Protein AF-A0AAX1LKL1-F1 (afdb_monomer_lite)

Sequence (157 aa):
MRKGYDYSINAKARETITMRYKRITEAVNRRFWNYVNDAAHSLYVGSYGRGAAINTSDIDILMLLPDAARKRFDAYAQNGQSAILQVVKDSIRETYATSNIRADGQVVKIIFTDGTKFEVVPSFKNRWPARDFTYPDANMGGRWLSTNLKAERCNGF

Foldseek 3Di:
DDPPDQLADDPVRVVVVLVLQLLLLQLVCCQAVVDGGSPPQKAFADCVLASNDSDQPEGEMEGEGDVVLVVVLVPDPWQSQVVVQVSSQVSSCVVVVPWDWDRDFQWIWTADPVRHIYTYGYWYDDDPPWQKIWTWGSPPGIDIDIDGCVVRPGDDD

pLDDT: mean 86.92, std 15.33, range [36.56, 98.56]

Radius of gyration: 16.11 Å; chains: 1; bounding box: 38×34×59 Å

InterPro domains:
  IPR006116 2-5OAS/ClassI-CCAase, nucleotidyltransferase domain [cd05400] (20-148)
  IPR043519 Nucleotidyltransferase superfamily [G3DSA:3.30.460.10] (11-149)
  IPR043519 Nucleotidyltransferase superfamily [SSF81301] (12-132)

Secondary structure (DSSP, 8-state):
-------SPPHHHHHHHHHHHHHHHHHHHHHHHS---SSTTEEE-HHHHTT---SSS-EEEEEEPPHHHHHHHHT-SS-HHHHHHHHHHHHHHHH-TTSEEEEETTEEEEE-TTS-EEEEEEEEEEETTTTEEEEEE-GGG-EEEEEETTTTT----

Structure (mmCIF, N/CA/C/O backbone):
data_AF-A0AAX1LKL1-F1
#
_entry.id   AF-A0AAX1LKL1-F1
#
loop_
_atom_site.group_PDB
_atom_site.id
_atom_site.type_symbol
_atom_site.label_atom_id
_atom_site.label_alt_id
_atom_site.label_comp_id
_atom_site.label_asym_id
_atom_site.label_entity_id
_atom_site.label_seq_id
_atom_site.pdbx_PDB_ins_code
_atom_site.Cartn_x
_atom_site.Cartn_y
_atom_site.Cartn_z
_atom_site.occupancy
_atom_site.B_iso_or_equiv
_atom_site.auth_seq_id
_atom_site.auth_comp_id
_atom_site.auth_asym_id
_atom_site.auth_atom_id
_atom_site.pdbx_PDB_model_num
ATOM 1 N N . MET A 1 1 ? -11.028 19.442 38.575 1.00 36.56 1 MET A N 1
ATOM 2 C CA . MET A 1 1 ? -10.663 18.163 37.922 1.00 36.56 1 MET A CA 1
ATOM 3 C C . MET A 1 1 ? -11.154 18.191 36.480 1.00 36.56 1 MET A C 1
ATOM 5 O O . MET A 1 1 ? -12.356 18.275 36.270 1.00 36.56 1 MET A O 1
ATOM 9 N N . ARG A 1 2 ? -10.257 18.205 35.483 1.00 38.62 2 ARG A N 1
ATOM 10 C CA . ARG A 1 2 ? -10.653 18.060 34.071 1.00 38.62 2 ARG A CA 1
ATOM 11 C C . ARG A 1 2 ? -10.961 16.582 33.821 1.00 38.62 2 ARG A C 1
ATOM 13 O O . ARG A 1 2 ? -10.098 15.748 34.072 1.00 38.62 2 ARG A O 1
ATOM 20 N N . LYS A 1 3 ? -12.171 16.260 33.349 1.00 40.09 3 LYS A N 1
ATOM 21 C CA . LYS A 1 3 ? -12.476 14.935 32.790 1.00 40.09 3 LYS A CA 1
ATOM 22 C C . LYS A 1 3 ? -11.576 14.744 31.567 1.00 40.09 3 LYS A C 1
ATOM 24 O O . LYS A 1 3 ? -11.794 15.391 30.546 1.00 40.09 3 LYS A O 1
ATOM 29 N N . GLY A 1 4 ? -10.531 13.931 31.692 1.00 40.19 4 GLY A N 1
ATOM 30 C CA . GLY A 1 4 ? -9.763 13.478 30.541 1.00 40.19 4 GLY A CA 1
ATOM 31 C C . GLY A 1 4 ? -10.646 12.529 29.746 1.00 40.19 4 GLY A C 1
ATOM 32 O O . GLY A 1 4 ? -10.893 11.416 30.194 1.00 40.19 4 GLY A O 1
ATOM 33 N N . TYR A 1 5 ? -11.187 12.989 28.620 1.00 48.34 5 TYR A N 1
ATOM 34 C CA . TYR A 1 5 ? -11.749 12.076 27.634 1.00 48.34 5 TYR A CA 1
ATOM 35 C C . TYR A 1 5 ? -10.605 11.190 27.133 1.00 48.34 5 TYR A C 1
ATOM 37 O O . TYR A 1 5 ? -9.562 11.701 26.725 1.00 48.34 5 TYR A O 1
ATOM 45 N N . ASP A 1 6 ? -10.779 9.873 27.210 1.00 55.31 6 ASP A N 1
ATOM 46 C CA . ASP A 1 6 ? -9.911 8.929 26.516 1.00 55.31 6 ASP A CA 1
ATOM 47 C C . ASP A 1 6 ? -10.183 9.086 25.015 1.00 55.31 6 ASP A C 1
ATOM 49 O O . ASP A 1 6 ? -11.147 8.548 24.478 1.00 55.31 6 ASP A O 1
ATOM 53 N N . TYR A 1 7 ? -9.368 9.910 24.354 1.00 59.34 7 TYR A N 1
ATOM 54 C CA . TYR A 1 7 ? -9.411 10.133 22.907 1.00 59.34 7 TYR A CA 1
ATOM 55 C C . TYR A 1 7 ? -8.819 8.951 22.121 1.00 59.34 7 TYR A C 1
ATOM 57 O O . TYR A 1 7 ? -8.521 9.088 20.938 1.00 59.34 7 TYR A O 1
ATOM 65 N N . SER A 1 8 ? -8.581 7.800 22.755 1.00 68.94 8 SER A N 1
ATOM 66 C CA . SER A 1 8 ? -8.032 6.640 22.072 1.00 68.94 8 SER A CA 1
ATOM 67 C C . SER A 1 8 ? -9.109 5.889 21.280 1.00 68.94 8 SER A C 1
ATOM 69 O O . SER A 1 8 ? -10.278 5.804 21.658 1.00 68.94 8 SER A O 1
ATOM 71 N N . ILE A 1 9 ? -8.711 5.342 20.131 1.00 77.12 9 ILE A N 1
ATOM 72 C CA . ILE A 1 9 ? -9.584 4.541 19.264 1.00 77.12 9 ILE A CA 1
ATOM 73 C C . ILE A 1 9 ? -10.157 3.375 20.081 1.00 77.12 9 ILE A C 1
ATOM 75 O O . ILE A 1 9 ? -9.398 2.583 20.625 1.00 77.12 9 ILE A O 1
ATOM 79 N N . ASN A 1 10 ? -11.480 3.228 20.168 1.00 84.94 10 ASN A N 1
ATOM 80 C CA . ASN A 1 10 ? -12.067 2.164 20.990 1.00 84.94 10 ASN A CA 1
ATOM 81 C C . ASN A 1 10 ? -11.683 0.747 20.494 1.00 84.94 10 ASN A C 1
ATOM 83 O O . ASN A 1 10 ? -11.309 0.548 19.336 1.00 84.94 10 ASN A O 1
ATOM 87 N N . ALA A 1 11 ? -11.794 -0.258 21.371 1.00 85.12 11 ALA A N 1
ATOM 88 C CA . ALA A 1 11 ? -11.348 -1.629 21.092 1.00 85.12 11 ALA A CA 1
ATOM 89 C C . ALA A 1 11 ? -11.986 -2.242 19.831 1.00 85.12 11 ALA A C 1
ATOM 91 O O . ALA A 1 11 ? -11.283 -2.788 18.985 1.00 85.12 11 ALA A O 1
ATOM 92 N N . LYS A 1 12 ? -13.299 -2.065 19.647 1.00 87.62 12 LYS A N 1
ATOM 93 C CA . LYS A 1 12 ? -14.032 -2.595 18.487 1.00 87.62 12 LYS A CA 1
ATOM 94 C C . LYS A 1 12 ? -13.570 -1.970 17.166 1.00 87.62 12 LYS A C 1
ATOM 96 O O . LYS A 1 12 ? -13.464 -2.652 16.143 1.00 87.62 12 LYS A O 1
ATOM 101 N N . ALA A 1 13 ? -13.267 -0.673 17.179 1.00 88.44 13 ALA A N 1
ATOM 102 C CA . ALA A 1 13 ? -12.681 0.009 16.033 1.00 88.44 13 ALA A CA 1
ATOM 103 C C . ALA A 1 13 ? -11.268 -0.522 15.738 1.00 88.44 13 ALA A C 1
ATOM 105 O O . ALA A 1 13 ? -10.968 -0.806 14.581 1.00 88.44 13 ALA A O 1
ATOM 106 N N . ARG A 1 14 ? -10.431 -0.757 16.761 1.00 89.25 14 ARG A N 1
ATOM 107 C CA . ARG A 1 14 ? -9.098 -1.372 16.588 1.00 89.25 14 ARG A CA 1
ATOM 108 C C . ARG A 1 14 ? -9.168 -2.782 15.996 1.00 89.25 14 ARG A C 1
ATOM 110 O O . ARG A 1 14 ? -8.378 -3.103 15.108 1.00 89.25 14 ARG A O 1
ATOM 117 N N . GLU A 1 15 ? -10.113 -3.610 16.436 1.00 92.56 15 GLU A N 1
ATOM 118 C CA . GLU A 1 15 ? -10.350 -4.946 15.866 1.00 92.56 15 GLU A CA 1
ATOM 119 C C . GLU A 1 15 ? -10.740 -4.861 14.387 1.00 92.56 15 GLU A C 1
ATOM 121 O O . GLU A 1 15 ? -10.172 -5.556 13.543 1.00 92.56 15 GLU A O 1
ATOM 126 N N . THR A 1 16 ? -11.657 -3.948 14.055 1.00 94.25 16 THR A N 1
ATOM 127 C CA . THR A 1 16 ? -12.108 -3.721 12.674 1.00 94.25 16 THR A CA 1
ATOM 128 C C . THR A 1 16 ? -10.966 -3.227 11.784 1.00 94.25 16 THR A C 1
ATOM 130 O O . THR A 1 16 ? -10.797 -3.718 10.666 1.00 94.25 16 THR A O 1
ATOM 133 N N . ILE A 1 17 ? -10.152 -2.293 12.282 1.00 93.88 17 ILE A N 1
ATOM 134 C CA . ILE A 1 17 ? -8.955 -1.789 11.598 1.00 93.88 17 ILE A CA 1
ATOM 135 C C . ILE A 1 17 ? -7.962 -2.923 11.353 1.00 93.88 17 ILE A C 1
ATOM 137 O O . ILE A 1 17 ? -7.506 -3.099 10.228 1.00 93.88 17 ILE A O 1
ATOM 141 N N . THR A 1 18 ? -7.685 -3.732 12.375 1.00 94.50 18 THR A N 1
ATOM 142 C CA . THR A 1 18 ? -6.745 -4.856 12.286 1.00 94.50 18 THR A CA 1
ATOM 143 C C . THR A 1 18 ? -7.208 -5.898 11.273 1.00 94.50 18 THR A C 1
ATOM 145 O O . THR A 1 18 ? -6.415 -6.360 10.454 1.00 94.50 18 THR A O 1
ATOM 148 N N . MET A 1 19 ? -8.500 -6.234 11.273 1.00 96.38 19 MET A N 1
ATOM 149 C CA . MET A 1 19 ? -9.091 -7.127 10.276 1.00 96.38 19 MET A CA 1
ATOM 150 C C . MET A 1 19 ? -8.958 -6.557 8.856 1.00 96.38 19 MET A C 1
ATOM 152 O O . MET A 1 19 ? -8.595 -7.290 7.934 1.00 96.38 19 MET A O 1
ATOM 156 N N . ARG A 1 20 ? -9.206 -5.253 8.672 1.00 96.88 20 ARG A N 1
ATOM 157 C CA . ARG A 1 20 ? -9.086 -4.593 7.362 1.00 96.88 20 ARG A CA 1
ATOM 158 C C . ARG A 1 20 ? -7.656 -4.546 6.856 1.00 96.88 20 ARG A C 1
ATOM 160 O O . ARG A 1 20 ? -7.417 -4.900 5.708 1.00 96.88 20 ARG A O 1
ATOM 167 N N . TYR A 1 21 ? -6.722 -4.180 7.724 1.00 96.25 21 TYR A N 1
ATOM 168 C CA . TYR A 1 21 ? -5.293 -4.217 7.446 1.00 96.25 21 TYR A CA 1
ATOM 169 C C . TYR A 1 21 ? -4.860 -5.595 6.945 1.00 96.25 21 TYR A C 1
ATOM 171 O O . TYR A 1 21 ? -4.326 -5.702 5.848 1.00 96.25 21 TYR A O 1
ATOM 179 N N . LYS A 1 22 ? -5.187 -6.656 7.692 1.00 96.81 22 LYS A N 1
ATOM 180 C CA . LYS A 1 22 ? -4.844 -8.043 7.340 1.00 96.81 22 LYS A CA 1
ATOM 181 C C . LYS A 1 22 ? -5.353 -8.431 5.952 1.00 96.81 22 LYS A C 1
ATOM 183 O O . LYS A 1 22 ? -4.613 -8.975 5.137 1.00 96.81 22 LYS A O 1
ATOM 188 N N . ARG A 1 23 ? -6.604 -8.086 5.646 1.00 97.44 23 ARG A N 1
ATOM 189 C CA . ARG A 1 23 ? -7.212 -8.345 4.333 1.00 97.44 23 ARG A CA 1
ATOM 190 C C . ARG A 1 23 ? -6.583 -7.538 3.198 1.00 97.44 23 ARG A C 1
ATOM 192 O O . ARG A 1 23 ? -6.396 -8.087 2.116 1.00 97.44 23 ARG A O 1
ATOM 199 N N . ILE A 1 24 ? -6.244 -6.268 3.428 1.00 97.50 24 ILE A N 1
ATOM 200 C CA . ILE A 1 24 ? -5.498 -5.445 2.460 1.00 97.50 24 ILE A CA 1
ATOM 201 C C . ILE A 1 24 ? -4.135 -6.090 2.182 1.00 97.50 24 ILE A C 1
ATOM 203 O O . ILE A 1 24 ? -3.777 -6.294 1.020 1.00 97.50 24 ILE A O 1
ATOM 207 N N . THR A 1 25 ? -3.410 -6.459 3.239 1.00 97.06 25 THR A N 1
ATOM 208 C CA . THR A 1 25 ? -2.105 -7.120 3.155 1.00 97.06 25 THR A CA 1
ATOM 209 C C . THR A 1 25 ? -2.182 -8.411 2.354 1.00 97.06 25 THR A C 1
ATOM 211 O O . THR A 1 25 ? -1.409 -8.594 1.413 1.00 97.06 25 THR A O 1
ATOM 214 N N . GLU A 1 26 ? -3.137 -9.286 2.669 1.00 97.06 26 GLU A N 1
ATOM 215 C CA . GLU A 1 26 ? -3.303 -10.558 1.967 1.00 97.06 26 GLU A CA 1
ATOM 216 C C . GLU A 1 26 ? -3.621 -10.362 0.479 1.00 97.06 26 GLU A C 1
ATOM 218 O O . GLU A 1 26 ? -3.024 -11.032 -0.366 1.00 97.06 26 GLU A O 1
ATOM 223 N N . ALA A 1 27 ? -4.514 -9.426 0.142 1.00 97.19 27 ALA A N 1
ATOM 224 C CA . ALA A 1 27 ? -4.904 -9.151 -1.240 1.00 97.19 27 ALA A CA 1
ATOM 225 C C . ALA A 1 27 ? -3.702 -8.729 -2.100 1.00 97.19 27 ALA A C 1
ATOM 227 O O . ALA A 1 27 ? -3.479 -9.252 -3.196 1.00 97.19 27 ALA A O 1
ATOM 228 N N . VAL A 1 28 ? -2.880 -7.816 -1.581 1.00 97.62 28 VAL A N 1
ATOM 229 C CA . VAL A 1 28 ? -1.674 -7.354 -2.277 1.00 97.62 28 VAL A CA 1
ATOM 230 C C . VAL A 1 28 ? -0.605 -8.453 -2.310 1.00 97.62 28 VAL A C 1
ATOM 232 O O . VAL A 1 28 ? 0.029 -8.655 -3.349 1.00 97.62 28 VAL A O 1
ATOM 235 N N . ASN A 1 29 ? -0.435 -9.219 -1.227 1.00 96.50 29 ASN A N 1
ATOM 236 C CA . ASN A 1 29 ? 0.507 -10.340 -1.190 1.00 96.50 29 ASN A CA 1
ATOM 237 C C . ASN A 1 29 ? 0.173 -11.412 -2.229 1.00 96.50 29 ASN A C 1
ATOM 239 O O . ASN A 1 29 ? 1.055 -11.852 -2.971 1.00 96.50 29 ASN A O 1
ATOM 243 N N . ARG A 1 30 ? -1.106 -11.759 -2.365 1.00 95.94 30 ARG A N 1
ATOM 244 C CA . ARG A 1 30 ? -1.575 -12.703 -3.381 1.00 95.94 30 ARG A CA 1
ATOM 245 C C . ARG A 1 30 ? -1.204 -12.239 -4.785 1.00 95.94 30 ARG A C 1
ATOM 247 O O . ARG A 1 30 ? -0.733 -13.041 -5.586 1.00 95.94 30 ARG A O 1
ATOM 254 N N . ARG A 1 31 ? -1.353 -10.942 -5.074 1.00 96.56 31 ARG A N 1
ATOM 255 C CA . ARG A 1 31 ? -1.053 -10.387 -6.398 1.00 96.56 31 ARG A CA 1
ATOM 256 C C . ARG A 1 31 ? 0.436 -10.372 -6.729 1.00 96.56 31 ARG A C 1
ATOM 258 O O . ARG A 1 31 ? 0.805 -10.694 -7.856 1.00 96.56 31 ARG A O 1
ATOM 265 N N . PHE A 1 32 ? 1.271 -9.920 -5.799 1.00 96.25 32 PHE A N 1
ATOM 266 C CA . PHE A 1 32 ? 2.672 -9.603 -6.095 1.00 96.25 32 PHE A CA 1
ATOM 267 C C . PHE A 1 32 ? 3.649 -10.703 -5.689 1.00 96.25 32 PHE A C 1
ATOM 269 O O . PHE A 1 32 ? 4.662 -10.884 -6.358 1.00 96.25 32 PHE A O 1
ATOM 276 N N . TRP A 1 33 ? 3.341 -11.443 -4.627 1.00 94.31 33 TRP A N 1
ATOM 277 C CA . TRP A 1 33 ? 4.188 -12.510 -4.098 1.00 94.31 33 TRP A CA 1
ATOM 278 C C . TRP A 1 33 ? 3.674 -13.912 -4.453 1.00 94.31 33 TRP A C 1
ATOM 280 O O . TRP A 1 33 ? 4.363 -14.886 -4.168 1.00 94.31 33 TRP A O 1
ATOM 290 N N . ASN A 1 34 ? 2.486 -14.023 -5.069 1.00 91.38 34 ASN A N 1
ATOM 291 C CA . ASN A 1 34 ? 1.790 -15.295 -5.312 1.00 91.38 34 ASN A CA 1
ATOM 292 C C . ASN A 1 34 ? 1.686 -16.151 -4.034 1.00 91.38 34 ASN A C 1
ATOM 294 O O . ASN A 1 34 ? 1.862 -17.368 -4.046 1.00 91.38 34 ASN A O 1
ATOM 298 N N . TYR A 1 35 ? 1.460 -15.476 -2.907 1.00 81.38 35 TYR A N 1
ATOM 299 C CA . TYR A 1 35 ? 1.504 -16.047 -1.568 1.00 81.38 35 TYR A CA 1
ATOM 300 C C . TYR A 1 35 ? 0.350 -15.481 -0.738 1.00 81.38 35 TYR A C 1
ATOM 302 O O . TYR A 1 35 ? 0.095 -14.277 -0.766 1.00 81.38 35 TYR A O 1
ATOM 310 N N . VAL A 1 36 ? -0.364 -16.344 -0.014 1.00 84.94 36 VAL A N 1
ATOM 311 C CA . VAL A 1 36 ? -1.503 -15.955 0.831 1.00 84.94 36 VAL A CA 1
ATOM 312 C C . VAL A 1 36 ? -1.012 -15.815 2.268 1.00 84.94 36 VAL A C 1
ATOM 314 O O . VAL A 1 36 ? -0.789 -16.808 2.956 1.00 84.94 36 VAL A O 1
ATOM 317 N N . ASN A 1 37 ? -0.790 -14.576 2.700 1.00 86.75 37 ASN A N 1
ATOM 318 C CA . ASN A 1 37 ? -0.376 -14.246 4.060 1.00 86.75 37 ASN A CA 1
ATOM 319 C C . ASN A 1 37 ? -0.817 -12.822 4.404 1.00 86.75 37 ASN A C 1
ATOM 321 O O . ASN A 1 37 ? -0.630 -11.906 3.602 1.00 86.75 37 ASN A O 1
ATOM 325 N N . ASP A 1 38 ? -1.388 -12.644 5.590 1.00 89.44 38 ASP A N 1
ATOM 326 C CA . ASP A 1 38 ? -2.023 -11.406 6.045 1.00 89.44 38 ASP A CA 1
ATOM 327 C C . ASP A 1 38 ? -1.142 -10.561 6.987 1.00 89.44 38 ASP A C 1
ATOM 329 O O . ASP A 1 38 ? -1.549 -9.483 7.420 1.00 89.44 38 ASP A O 1
ATOM 333 N N . ALA A 1 39 ? 0.066 -11.037 7.304 1.00 86.94 39 ALA A N 1
ATOM 334 C CA . ALA A 1 39 ? 0.984 -10.425 8.264 1.00 86.94 39 ALA A CA 1
ATOM 335 C C . ALA A 1 39 ? 2.312 -9.973 7.634 1.00 86.94 39 ALA A C 1
ATOM 337 O O . ALA A 1 39 ? 2.929 -9.016 8.098 1.00 86.94 39 ALA A O 1
ATOM 338 N N . ALA A 1 40 ? 2.767 -10.644 6.576 1.00 87.69 40 ALA A N 1
ATOM 339 C CA . ALA A 1 40 ? 4.024 -10.333 5.909 1.00 87.69 40 ALA A CA 1
ATOM 340 C C . ALA A 1 40 ? 3.915 -9.096 5.000 1.00 87.69 40 ALA A C 1
ATOM 342 O O . ALA A 1 40 ? 2.847 -8.759 4.492 1.00 87.69 40 ALA A O 1
ATOM 343 N N . HIS A 1 41 ? 5.06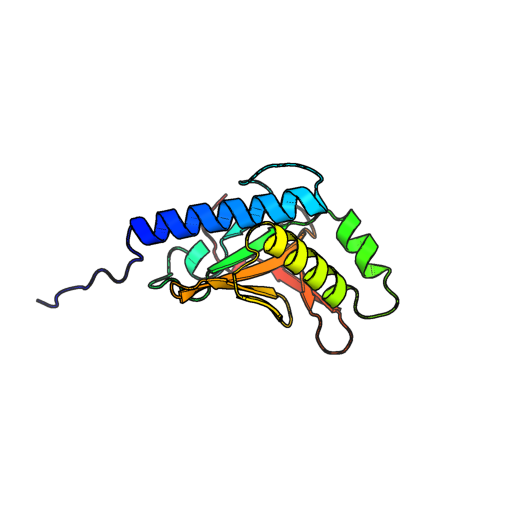1 -8.455 4.751 1.00 92.00 41 HIS A N 1
ATOM 344 C CA . HIS A 1 41 ? 5.243 -7.406 3.737 1.00 92.00 41 HIS A CA 1
ATOM 345 C C . HIS A 1 41 ? 4.358 -6.159 3.887 1.00 92.00 41 HIS A C 1
ATOM 347 O O . HIS A 1 41 ? 4.099 -5.455 2.915 1.00 92.00 41 HIS A O 1
ATOM 353 N N . SER A 1 42 ? 3.918 -5.851 5.101 1.00 92.19 42 SER A N 1
ATOM 354 C CA . SER A 1 42 ? 3.121 -4.664 5.398 1.00 92.19 42 SER A CA 1
ATOM 355 C C . SER A 1 42 ? 3.537 -4.086 6.743 1.00 92.19 42 SER A C 1
ATOM 357 O O . SER A 1 42 ? 3.958 -4.830 7.631 1.00 92.19 42 SER A O 1
ATOM 359 N N . LEU A 1 43 ? 3.456 -2.766 6.890 1.00 90.44 43 LEU A N 1
ATOM 360 C CA . LEU A 1 43 ? 3.724 -2.069 8.144 1.00 90.44 43 LEU A CA 1
ATOM 361 C C . LEU A 1 43 ? 2.713 -0.942 8.329 1.00 90.44 43 LEU A C 1
ATOM 363 O O . LEU A 1 43 ? 2.520 -0.139 7.416 1.00 90.44 43 LEU A O 1
ATOM 367 N N . TYR A 1 44 ? 2.142 -0.822 9.528 1.00 90.69 44 TYR A N 1
ATOM 368 C CA . TYR A 1 44 ? 1.546 0.446 9.939 1.00 90.69 44 TYR A CA 1
ATOM 369 C C . TYR A 1 44 ? 2.639 1.508 10.039 1.00 90.69 44 TYR A C 1
ATOM 371 O O . TYR A 1 44 ? 3.670 1.295 10.684 1.00 90.69 44 TYR A O 1
ATOM 379 N N . VAL A 1 45 ? 2.397 2.660 9.428 1.00 87.69 45 VAL A N 1
ATOM 380 C CA . VAL A 1 45 ? 3.265 3.837 9.525 1.00 87.69 45 VAL A CA 1
ATOM 381 C C . VAL A 1 45 ? 2.435 5.041 9.977 1.00 87.69 45 VAL A C 1
ATOM 383 O O . VAL A 1 45 ? 1.318 4.875 10.482 1.00 87.69 45 VAL A O 1
ATOM 386 N N . GLY A 1 46 ? 3.001 6.245 9.909 1.00 84.44 46 GLY A N 1
ATOM 387 C CA . GLY A 1 46 ? 2.270 7.452 10.277 1.00 84.44 46 GLY A CA 1
ATOM 388 C C . GLY A 1 46 ? 1.841 7.486 11.747 1.00 84.44 46 GLY A C 1
ATOM 389 O O . GLY A 1 46 ? 2.471 6.900 12.633 1.00 84.44 46 GLY A O 1
ATOM 390 N N . SER A 1 47 ? 0.770 8.225 12.033 1.00 82.75 47 SER A N 1
ATOM 391 C CA . SER A 1 47 ? 0.285 8.431 13.406 1.00 82.75 47 SER A CA 1
ATOM 392 C C . SER A 1 47 ? -0.162 7.122 14.071 1.00 82.75 47 SER A C 1
ATOM 394 O O . SER A 1 47 ? 0.115 6.909 15.257 1.00 82.75 47 SER A O 1
ATOM 396 N N . TYR A 1 48 ? -0.782 6.223 13.299 1.00 84.69 48 TYR A N 1
ATOM 397 C CA . TYR A 1 48 ? -1.263 4.929 13.776 1.00 84.69 48 TYR A CA 1
ATOM 398 C C . TYR A 1 48 ? -0.098 3.999 14.132 1.00 84.69 48 TYR A C 1
ATOM 400 O O . TYR A 1 48 ? -0.056 3.476 15.245 1.00 84.69 48 TYR A O 1
ATOM 408 N N . GLY A 1 49 ? 0.910 3.875 13.258 1.00 80.44 49 GLY A N 1
ATOM 409 C CA . GLY A 1 49 ? 2.122 3.085 13.525 1.00 80.44 49 GLY A CA 1
ATOM 410 C C . GLY A 1 49 ? 2.980 3.617 14.683 1.00 80.44 49 GLY A C 1
ATOM 411 O O . GLY A 1 49 ? 3.752 2.875 15.289 1.00 80.44 49 GLY A O 1
ATOM 412 N N . ARG A 1 50 ? 2.831 4.898 15.040 1.00 80.94 50 ARG A N 1
ATOM 413 C CA . ARG A 1 50 ? 3.469 5.505 16.222 1.00 80.94 50 ARG A CA 1
ATOM 414 C C . ARG A 1 50 ? 2.667 5.364 17.518 1.00 80.94 50 ARG A C 1
ATOM 416 O O . ARG A 1 50 ? 3.164 5.761 18.568 1.00 80.94 50 ARG A O 1
ATOM 423 N N . GLY A 1 51 ? 1.435 4.852 17.467 1.00 78.56 51 GLY A N 1
ATOM 424 C CA . GLY A 1 51 ? 0.535 4.818 18.625 1.00 78.56 51 GLY A CA 1
ATOM 425 C C . GLY A 1 51 ? 0.039 6.201 19.069 1.00 78.56 51 GLY A C 1
ATOM 426 O O . GLY A 1 51 ? -0.418 6.351 20.197 1.00 78.56 51 GLY A O 1
ATOM 427 N N . ALA A 1 52 ? 0.136 7.208 18.196 1.00 74.19 52 ALA A N 1
ATOM 428 C CA . ALA A 1 52 ? -0.290 8.585 18.459 1.00 74.19 52 ALA A CA 1
ATOM 429 C C . ALA A 1 52 ? -1.651 8.927 17.821 1.00 74.19 52 ALA A C 1
ATOM 4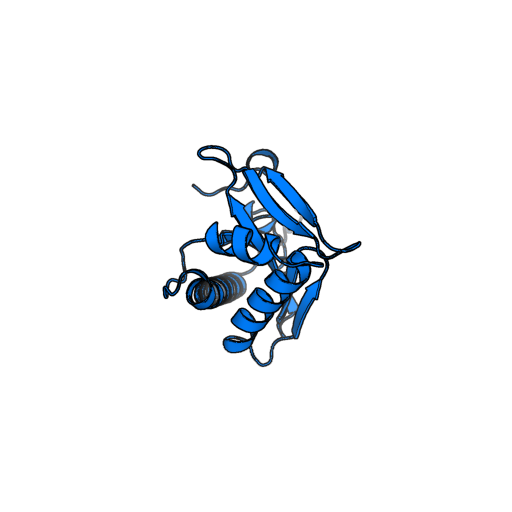31 O O . ALA A 1 52 ? -2.128 10.053 17.951 1.00 74.19 52 ALA A O 1
ATOM 432 N N . ALA A 1 53 ? -2.267 7.982 17.105 1.00 77.88 53 ALA A N 1
ATOM 433 C CA . ALA A 1 53 ? -3.566 8.180 16.474 1.00 77.88 53 ALA A CA 1
ATOM 434 C C . ALA A 1 53 ? -4.692 8.279 17.518 1.00 77.88 53 ALA A C 1
ATOM 436 O O . ALA A 1 53 ? -4.890 7.380 18.337 1.00 77.88 53 ALA A O 1
ATOM 437 N N . ILE A 1 54 ? -5.455 9.369 17.434 1.00 72.69 54 ILE A N 1
ATOM 438 C CA . ILE A 1 54 ? -6.627 9.650 18.281 1.00 72.69 54 ILE A CA 1
ATOM 439 C C . ILE A 1 54 ? -7.959 9.435 17.543 1.00 72.69 54 ILE A C 1
ATOM 441 O O . ILE A 1 54 ? -9.037 9.616 18.098 1.00 72.69 54 ILE A O 1
ATOM 445 N N . ASN A 1 55 ? -7.906 9.080 16.260 1.00 76.00 55 ASN A N 1
ATOM 446 C CA . ASN A 1 55 ? -9.071 8.789 15.435 1.00 76.00 55 ASN A CA 1
ATOM 447 C C . ASN A 1 55 ? -8.709 7.759 14.349 1.00 76.00 55 ASN A C 1
ATOM 449 O O . ASN A 1 55 ? -7.583 7.270 14.286 1.00 76.00 55 ASN A O 1
ATOM 453 N N . THR A 1 56 ? -9.683 7.409 13.512 1.00 73.12 56 THR A N 1
ATOM 454 C CA . THR A 1 56 ? -9.545 6.408 12.442 1.00 73.12 56 THR A CA 1
ATOM 455 C C . THR A 1 56 ? -9.399 7.033 11.051 1.00 73.12 56 THR A C 1
ATOM 457 O O . THR A 1 56 ? -9.611 6.345 10.046 1.00 73.12 56 THR A O 1
ATOM 460 N N . SER A 1 57 ? -9.110 8.337 10.974 1.00 68.69 57 SER A N 1
ATOM 461 C CA . SER A 1 57 ? -8.775 8.985 9.709 1.00 68.69 57 SER A CA 1
ATOM 462 C C . SER A 1 57 ? -7.284 8.807 9.456 1.00 68.69 57 SER A C 1
ATOM 464 O O . SER A 1 57 ? -6.475 9.161 10.308 1.00 68.69 57 SER A O 1
ATOM 466 N N . ASP A 1 58 ? -6.959 8.284 8.277 1.00 74.06 58 ASP A N 1
ATOM 467 C CA . ASP A 1 58 ? -5.610 8.281 7.703 1.00 74.06 58 ASP A CA 1
ATOM 468 C C . ASP A 1 58 ? -4.689 7.219 8.334 1.00 74.06 58 ASP A C 1
ATOM 470 O O . ASP A 1 58 ? -3.640 7.487 8.917 1.00 74.06 58 ASP A O 1
ATOM 474 N N . ILE A 1 59 ? -5.135 5.959 8.249 1.00 91.94 59 ILE A N 1
ATOM 475 C CA . ILE A 1 59 ? -4.337 4.791 8.632 1.00 91.94 59 ILE A CA 1
ATOM 476 C C . ILE A 1 59 ? -3.379 4.465 7.487 1.00 91.94 59 ILE A C 1
ATOM 478 O O . ILE A 1 59 ? -3.765 3.850 6.488 1.00 91.94 59 ILE A O 1
ATOM 482 N N . ASP A 1 60 ? -2.125 4.863 7.656 1.00 92.00 60 ASP A N 1
ATOM 483 C CA . ASP A 1 60 ? -1.084 4.658 6.655 1.00 92.00 60 ASP A CA 1
ATOM 484 C C . ASP A 1 60 ? -0.505 3.239 6.727 1.00 92.00 60 ASP A C 1
ATOM 486 O O . ASP A 1 60 ? -0.061 2.769 7.784 1.00 92.00 60 ASP A O 1
ATOM 490 N N . ILE A 1 61 ? -0.471 2.559 5.582 1.00 93.75 61 ILE A N 1
ATOM 491 C CA . ILE A 1 61 ? 0.144 1.243 5.412 1.00 93.75 61 ILE A CA 1
ATOM 492 C C . ILE A 1 61 ? 1.266 1.353 4.387 1.00 93.75 61 ILE A C 1
ATOM 494 O O . ILE A 1 61 ? 1.021 1.622 3.211 1.00 93.75 61 ILE A O 1
ATOM 498 N N . LEU A 1 62 ? 2.490 1.037 4.799 1.00 94.38 62 LEU A N 1
ATOM 499 C CA . LEU A 1 62 ? 3.575 0.770 3.864 1.00 94.38 62 LEU A CA 1
ATOM 500 C C . LEU A 1 62 ? 3.506 -0.694 3.416 1.00 94.38 62 LEU A C 1
ATOM 502 O O . LEU A 1 62 ? 3.648 -1.599 4.238 1.00 94.38 62 LEU A O 1
ATOM 506 N N . MET A 1 63 ? 3.315 -0.931 2.118 1.00 95.38 63 MET A N 1
ATOM 507 C CA . MET A 1 63 ? 3.242 -2.268 1.516 1.00 95.38 63 MET A CA 1
ATOM 508 C C . MET A 1 63 ? 4.527 -2.595 0.767 1.00 95.38 63 MET A C 1
ATOM 510 O O . MET A 1 63 ? 4.814 -1.996 -0.267 1.00 95.38 63 MET A O 1
ATOM 514 N N . LEU A 1 64 ? 5.291 -3.568 1.254 1.00 94.88 64 LEU A N 1
ATOM 515 C CA . LEU A 1 64 ? 6.532 -4.001 0.626 1.00 94.88 64 LEU A CA 1
ATOM 516 C C . LEU A 1 64 ? 6.253 -4.943 -0.555 1.00 94.88 64 LEU A C 1
ATOM 518 O O . LEU A 1 64 ? 5.722 -6.043 -0.404 1.00 94.88 64 LEU A O 1
ATOM 522 N N . LEU A 1 65 ? 6.656 -4.520 -1.744 1.00 96.00 65 LEU A N 1
ATOM 523 C CA . LEU A 1 65 ? 6.530 -5.284 -2.980 1.00 96.00 65 LEU A CA 1
ATOM 524 C C . LEU A 1 65 ? 7.880 -5.906 -3.379 1.00 96.00 65 LEU A C 1
ATOM 526 O O . LEU A 1 65 ? 8.932 -5.400 -2.978 1.00 96.00 65 LEU A O 1
ATOM 530 N N . PRO A 1 66 ? 7.883 -6.992 -4.175 1.00 94.75 66 PRO A N 1
ATOM 531 C CA . PRO A 1 66 ? 9.122 -7.614 -4.627 1.00 94.75 66 PRO A CA 1
ATOM 532 C C . PRO A 1 66 ? 9.874 -6.706 -5.603 1.00 94.75 66 PRO A C 1
ATOM 534 O O . PRO A 1 66 ? 9.266 -6.054 -6.453 1.00 94.75 66 PRO A O 1
ATOM 537 N N . ASP A 1 67 ? 11.207 -6.749 -5.581 1.00 92.44 67 ASP A N 1
ATOM 538 C CA . ASP A 1 67 ? 12.058 -5.974 -6.501 1.00 92.44 67 ASP A CA 1
ATOM 539 C C . ASP A 1 67 ? 11.771 -6.268 -7.981 1.00 92.44 67 ASP A C 1
ATOM 541 O O . ASP A 1 67 ? 11.922 -5.398 -8.841 1.00 92.44 67 ASP A O 1
ATOM 545 N N . ALA A 1 68 ? 11.309 -7.483 -8.294 1.00 94.81 68 ALA A N 1
ATOM 546 C CA . ALA A 1 68 ? 10.859 -7.843 -9.635 1.00 94.81 68 ALA A CA 1
ATOM 547 C C . ALA A 1 68 ? 9.696 -6.956 -10.116 1.00 94.81 68 ALA A C 1
ATOM 549 O O . ALA A 1 68 ? 9.651 -6.590 -11.291 1.00 94.81 68 ALA A O 1
ATOM 550 N N . ALA A 1 69 ? 8.789 -6.555 -9.216 1.00 96.50 69 ALA A N 1
ATOM 551 C CA . ALA A 1 69 ? 7.733 -5.610 -9.550 1.00 96.50 69 ALA A CA 1
ATOM 552 C C . ALA A 1 69 ? 8.319 -4.227 -9.857 1.00 96.50 69 ALA A C 1
ATOM 554 O O . ALA A 1 69 ? 7.964 -3.658 -10.886 1.00 96.50 69 ALA A O 1
ATOM 555 N N . ARG A 1 70 ? 9.276 -3.722 -9.061 1.00 94.25 70 ARG A N 1
ATOM 556 C CA . ARG A 1 70 ? 9.953 -2.446 -9.361 1.00 94.25 70 ARG A CA 1
ATOM 557 C C . ARG A 1 70 ? 10.527 -2.454 -10.770 1.00 94.25 70 ARG A C 1
ATOM 559 O O . ARG A 1 70 ? 10.170 -1.592 -11.559 1.00 94.25 70 ARG A O 1
ATOM 566 N N . LYS A 1 71 ? 11.335 -3.465 -11.105 1.00 95.00 71 LYS A N 1
ATOM 567 C CA . LYS A 1 71 ? 11.946 -3.612 -12.439 1.00 95.00 71 LYS A CA 1
ATOM 568 C C . LYS A 1 71 ? 10.900 -3.649 -13.554 1.00 95.00 71 LYS A C 1
ATOM 570 O O . LYS A 1 71 ? 11.070 -2.994 -14.575 1.00 95.00 71 LYS A O 1
ATOM 575 N N . ARG A 1 72 ? 9.802 -4.385 -13.349 1.00 96.69 72 ARG A N 1
ATOM 576 C CA . ARG A 1 72 ? 8.700 -4.475 -14.315 1.00 96.69 72 ARG A CA 1
ATOM 577 C C . ARG A 1 72 ? 8.074 -3.112 -14.606 1.00 96.69 72 ARG A C 1
ATOM 579 O O . ARG A 1 72 ? 7.820 -2.815 -15.766 1.00 96.69 72 ARG A O 1
ATOM 586 N N . PHE A 1 73 ? 7.771 -2.327 -13.574 1.00 97.38 73 PHE A N 1
ATOM 587 C CA . PHE A 1 73 ? 7.108 -1.031 -13.749 1.00 97.38 73 PHE A CA 1
ATOM 588 C C . PHE A 1 73 ? 8.082 0.074 -14.162 1.00 97.38 73 PHE A C 1
ATOM 590 O O . PHE A 1 73 ? 7.685 0.978 -14.883 1.00 97.38 73 PHE A O 1
ATOM 597 N N . ASP A 1 74 ? 9.354 -0.023 -13.785 1.00 94.50 74 ASP A N 1
ATOM 598 C CA . ASP A 1 74 ? 10.410 0.882 -14.254 1.00 94.50 74 ASP A CA 1
ATOM 599 C C . ASP A 1 74 ? 10.639 0.774 -15.772 1.00 94.50 74 ASP A C 1
ATOM 601 O O . ASP A 1 74 ? 10.974 1.755 -16.423 1.00 94.50 74 ASP A O 1
ATOM 605 N N . ALA A 1 75 ? 10.382 -0.402 -16.357 1.00 96.75 75 ALA A N 1
ATOM 606 C CA . ALA A 1 75 ? 10.490 -0.640 -17.797 1.00 96.75 75 ALA A CA 1
ATOM 607 C C . ALA A 1 75 ? 9.332 -0.053 -18.633 1.00 96.75 75 ALA A C 1
ATOM 609 O O . ALA A 1 75 ? 9.326 -0.197 -19.857 1.00 96.75 75 ALA A O 1
ATOM 610 N N . TYR A 1 76 ? 8.322 0.566 -18.012 1.00 96.38 76 TYR A N 1
ATOM 611 C CA . TYR A 1 76 ? 7.234 1.206 -18.754 1.00 96.38 76 TYR A CA 1
ATOM 612 C C . TYR A 1 76 ? 7.748 2.471 -19.441 1.00 96.38 76 TYR A C 1
ATOM 614 O O . TYR A 1 76 ? 8.400 3.299 -18.814 1.00 96.38 76 TYR A O 1
ATOM 622 N N . ALA A 1 77 ? 7.378 2.668 -20.710 1.00 92.31 77 ALA A N 1
ATOM 623 C CA . ALA A 1 77 ? 7.771 3.860 -21.462 1.00 92.31 77 ALA A CA 1
ATOM 624 C C . ALA A 1 77 ? 7.268 5.165 -20.817 1.00 92.31 77 ALA A C 1
ATOM 626 O O . ALA A 1 77 ? 7.904 6.207 -20.954 1.00 92.31 77 ALA A O 1
ATOM 627 N N . GLN A 1 78 ? 6.120 5.114 -20.131 1.00 92.94 78 GLN A N 1
ATOM 628 C CA . GLN A 1 78 ? 5.525 6.253 -19.438 1.00 92.94 78 GLN A CA 1
ATOM 629 C C . GLN A 1 78 ? 4.824 5.805 -18.151 1.00 92.94 78 GLN A C 1
ATOM 631 O O . GLN A 1 78 ? 4.099 4.811 -18.144 1.00 92.94 78 GLN A O 1
ATOM 636 N N . ASN A 1 79 ? 5.023 6.577 -17.079 1.00 95.75 79 ASN A N 1
ATOM 637 C CA . ASN A 1 79 ? 4.300 6.525 -15.806 1.00 95.75 79 ASN A CA 1
ATOM 638 C C . ASN A 1 79 ? 4.003 5.114 -15.252 1.00 95.75 79 ASN A C 1
ATOM 640 O O . ASN A 1 79 ? 2.873 4.790 -14.867 1.00 95.75 79 ASN A O 1
ATOM 644 N N . GLY A 1 80 ? 5.037 4.270 -15.162 1.00 97.81 80 GLY A N 1
ATOM 645 C CA . GLY A 1 80 ? 4.944 2.958 -14.512 1.00 97.81 80 GLY A CA 1
ATOM 646 C C . GLY A 1 80 ? 4.506 3.033 -13.043 1.00 97.81 80 GLY A C 1
ATOM 647 O O . GLY A 1 80 ? 3.931 2.086 -12.508 1.00 97.81 80 GLY A O 1
ATOM 648 N N . GLN A 1 81 ? 4.707 4.186 -12.405 1.00 98.06 81 GLN A N 1
ATOM 649 C CA . GLN A 1 81 ? 4.279 4.495 -11.043 1.00 98.06 81 GLN A CA 1
ATOM 650 C C . GLN A 1 81 ? 2.753 4.585 -10.922 1.00 98.06 81 GLN A C 1
ATOM 652 O O . GLN A 1 81 ? 2.170 4.000 -10.009 1.00 98.06 81 GLN A O 1
ATOM 657 N N . SER A 1 82 ? 2.081 5.232 -11.876 1.00 98.12 82 SER A N 1
ATOM 658 C CA . SER A 1 82 ? 0.619 5.166 -11.971 1.00 98.12 82 SER A CA 1
ATOM 659 C C . SER A 1 82 ? 0.154 3.729 -12.214 1.00 98.12 82 SER A C 1
ATOM 661 O O . SER A 1 82 ? -0.756 3.251 -11.536 1.00 98.12 82 SER A O 1
ATOM 663 N N . ALA A 1 83 ? 0.820 2.997 -13.114 1.00 98.19 83 ALA A N 1
ATOM 664 C CA . ALA A 1 83 ? 0.448 1.620 -13.438 1.00 98.19 83 ALA A CA 1
ATOM 665 C C . ALA A 1 83 ? 0.531 0.675 -12.223 1.00 98.19 83 ALA A C 1
ATOM 667 O O . ALA A 1 83 ? -0.391 -0.114 -12.003 1.00 98.19 83 ALA A O 1
ATOM 668 N N . ILE A 1 84 ? 1.575 0.769 -11.391 1.00 98.38 84 ILE A N 1
ATOM 669 C CA . ILE A 1 84 ? 1.663 -0.055 -10.176 1.00 98.38 84 ILE A CA 1
ATOM 670 C C . ILE A 1 84 ? 0.587 0.313 -9.150 1.00 98.38 84 ILE A C 1
ATOM 672 O O . ILE A 1 84 ? 0.005 -0.585 -8.540 1.00 98.38 84 ILE A O 1
ATOM 676 N N . LEU A 1 85 ? 0.261 1.602 -9.003 1.00 98.56 85 LEU A N 1
ATOM 677 C CA . LEU A 1 85 ? -0.832 2.045 -8.136 1.00 98.56 85 LEU A CA 1
ATOM 678 C C . LEU A 1 85 ? -2.180 1.493 -8.611 1.00 98.56 85 LEU A C 1
ATOM 680 O O . LEU A 1 85 ? -2.974 1.054 -7.780 1.00 98.56 85 LEU A O 1
ATOM 684 N N . GLN A 1 86 ? -2.427 1.435 -9.925 1.00 98.31 86 GLN A N 1
ATOM 685 C CA . GLN A 1 86 ? -3.635 0.795 -10.460 1.00 98.31 86 GLN A CA 1
ATOM 686 C C . GLN A 1 86 ? -3.679 -0.698 -10.125 1.00 98.31 86 GLN A C 1
ATOM 688 O O . GLN A 1 86 ? -4.703 -1.176 -9.650 1.00 98.31 86 GLN A O 1
ATOM 693 N N . VAL A 1 87 ? -2.569 -1.428 -10.280 1.00 98.38 87 VAL A N 1
ATOM 694 C CA . VAL A 1 87 ? -2.539 -2.864 -9.955 1.00 98.38 87 VAL A CA 1
ATOM 695 C C . VAL A 1 87 ? -2.782 -3.112 -8.464 1.00 98.38 87 VAL A C 1
ATOM 697 O O . VAL A 1 87 ? -3.532 -4.024 -8.116 1.00 98.38 87 VAL A O 1
ATOM 700 N N . VAL A 1 88 ? -2.200 -2.305 -7.574 1.00 98.44 88 VAL A N 1
ATOM 701 C CA . VAL A 1 88 ? -2.466 -2.398 -6.126 1.00 98.44 88 VAL A CA 1
ATOM 702 C C . VAL A 1 88 ? -3.934 -2.088 -5.823 1.00 98.44 88 VAL A C 1
ATOM 704 O O . VAL A 1 88 ? -4.585 -2.856 -5.116 1.00 98.44 88 VAL A O 1
ATOM 707 N N . LYS A 1 89 ? -4.479 -1.016 -6.409 1.00 98.56 89 LYS A N 1
ATOM 708 C CA . LYS A 1 89 ? -5.892 -0.629 -6.289 1.00 98.56 89 LYS A CA 1
ATOM 709 C C . LYS A 1 89 ? -6.826 -1.761 -6.713 1.00 98.56 89 LYS A C 1
ATOM 711 O O . LYS A 1 89 ? -7.755 -2.087 -5.975 1.00 98.56 89 LYS A O 1
ATOM 716 N N . ASP A 1 90 ? -6.568 -2.374 -7.862 1.00 98.38 90 ASP A N 1
ATOM 717 C CA . ASP A 1 90 ? -7.399 -3.451 -8.400 1.00 98.38 90 ASP A CA 1
ATOM 718 C C . ASP A 1 90 ? -7.311 -4.716 -7.532 1.00 98.38 90 ASP A C 1
ATOM 720 O O . ASP A 1 90 ? -8.341 -5.309 -7.226 1.00 98.38 90 ASP A O 1
ATOM 724 N N . SER A 1 91 ? -6.123 -5.046 -7.010 1.00 97.44 91 SER A N 1
ATOM 725 C CA . SER A 1 91 ? -5.937 -6.179 -6.082 1.00 97.44 91 SER A CA 1
ATOM 726 C C . SER A 1 91 ? -6.778 -6.024 -4.813 1.00 97.44 91 SER A C 1
ATOM 728 O O . SER A 1 91 ? -7.425 -6.958 -4.349 1.00 97.44 91 SER A O 1
ATOM 730 N N . ILE A 1 92 ? -6.805 -4.818 -4.244 1.00 97.94 92 ILE A N 1
ATOM 731 C CA . ILE A 1 92 ? -7.600 -4.526 -3.044 1.00 97.94 92 ILE A CA 1
ATOM 732 C C . ILE A 1 92 ? -9.096 -4.546 -3.380 1.00 97.94 92 ILE A C 1
ATOM 734 O O . ILE A 1 92 ? -9.906 -5.019 -2.578 1.00 97.94 92 ILE A O 1
ATOM 738 N N . ARG A 1 93 ? -9.475 -4.076 -4.573 1.00 97.31 93 ARG A N 1
ATOM 739 C CA . ARG A 1 93 ? -10.865 -4.062 -5.042 1.00 97.31 93 ARG A CA 1
ATOM 740 C C . ARG A 1 93 ? -11.461 -5.460 -5.179 1.00 97.31 93 ARG A C 1
ATOM 742 O O . ARG A 1 93 ? -12.650 -5.608 -4.919 1.00 97.31 93 ARG A O 1
ATOM 749 N N . GLU A 1 94 ? -10.664 -6.475 -5.503 1.00 94.62 94 GLU A N 1
ATOM 750 C CA . GLU A 1 94 ? -11.115 -7.877 -5.497 1.00 94.62 94 GLU A CA 1
ATOM 751 C C . GLU A 1 94 ? -11.618 -8.320 -4.110 1.00 94.62 94 GLU A C 1
ATOM 753 O O . GLU A 1 94 ? -12.552 -9.110 -4.009 1.00 94.62 94 GLU A O 1
ATOM 758 N N . THR A 1 95 ? -11.039 -7.776 -3.033 1.00 93.75 95 THR A N 1
ATOM 759 C CA . THR A 1 95 ? -11.439 -8.076 -1.644 1.00 93.75 95 THR A CA 1
ATOM 760 C C . THR A 1 95 ? -12.512 -7.117 -1.120 1.00 93.75 95 THR A C 1
ATOM 762 O O . THR A 1 95 ? -13.380 -7.510 -0.341 1.00 93.75 95 THR A O 1
ATOM 765 N N . TYR A 1 96 ? -12.474 -5.854 -1.550 1.00 94.31 96 TYR A N 1
ATOM 766 C CA . TYR A 1 96 ? -13.343 -4.773 -1.079 1.00 94.31 96 TYR A CA 1
ATOM 767 C C . TYR A 1 96 ? -14.133 -4.123 -2.222 1.00 94.31 96 TYR A C 1
ATOM 769 O O . TYR A 1 96 ? -14.074 -2.911 -2.428 1.00 94.31 96 TYR A O 1
ATOM 777 N N . ALA A 1 97 ? -14.898 -4.929 -2.960 1.00 91.00 97 ALA A N 1
ATOM 778 C CA . ALA A 1 97 ? -15.555 -4.512 -4.203 1.00 91.00 97 ALA A CA 1
ATOM 779 C C . ALA A 1 97 ? -16.527 -3.324 -4.058 1.00 91.00 97 ALA A C 1
ATOM 781 O O . ALA A 1 97 ? -16.694 -2.551 -5.001 1.00 91.00 97 ALA A O 1
ATOM 782 N N . THR A 1 98 ? -17.152 -3.167 -2.888 1.00 90.00 98 THR A N 1
ATOM 783 C CA . THR A 1 98 ? -18.127 -2.102 -2.597 1.00 90.00 98 THR A CA 1
ATOM 784 C C . THR A 1 98 ? -17.513 -0.873 -1.926 1.00 90.00 98 THR A C 1
ATOM 786 O O . THR A 1 98 ? -18.215 0.112 -1.705 1.00 90.00 98 THR A O 1
ATOM 789 N N . SER A 1 99 ? -16.230 -0.919 -1.556 1.00 93.25 99 SER A N 1
ATOM 790 C CA . SER A 1 99 ? -15.548 0.214 -0.928 1.00 93.25 99 SER A CA 1
ATOM 791 C C . SER A 1 99 ? -15.143 1.254 -1.966 1.00 93.25 99 SER A C 1
ATOM 793 O O . SER A 1 99 ? -14.914 0.955 -3.140 1.00 93.25 99 SER A O 1
ATOM 795 N N . ASN A 1 100 ? -14.997 2.499 -1.522 1.00 96.12 100 ASN A N 1
ATOM 796 C CA . ASN A 1 100 ? -14.467 3.554 -2.369 1.00 96.12 100 ASN A CA 1
ATOM 797 C C . ASN A 1 100 ? -12.934 3.472 -2.384 1.00 96.12 100 ASN A C 1
ATOM 799 O O . ASN A 1 100 ? -12.297 3.774 -1.376 1.00 96.12 100 ASN A O 1
ATOM 803 N N . ILE A 1 101 ? -12.359 3.043 -3.510 1.00 97.75 101 ILE A N 1
ATOM 804 C CA . ILE A 1 101 ? -10.916 2.818 -3.666 1.00 97.75 101 ILE A CA 1
ATOM 805 C C . ILE A 1 101 ? -10.390 3.647 -4.838 1.00 97.75 101 ILE A C 1
ATOM 807 O O . ILE A 1 101 ? -10.910 3.552 -5.954 1.00 97.75 101 ILE A O 1
ATOM 811 N N . ARG A 1 102 ? -9.345 4.446 -4.606 1.00 97.38 102 ARG A N 1
ATOM 812 C CA . ARG A 1 102 ? -8.739 5.320 -5.624 1.00 97.38 102 ARG A CA 1
ATOM 813 C C . ARG A 1 102 ? -7.221 5.314 -5.520 1.00 97.38 102 ARG A C 1
ATOM 815 O O . ARG A 1 102 ? -6.688 5.318 -4.422 1.00 97.38 102 ARG A O 1
ATOM 822 N N . ALA A 1 103 ? -6.539 5.341 -6.659 1.00 96.88 103 ALA A N 1
ATOM 823 C CA . ALA A 1 103 ? -5.124 5.695 -6.710 1.00 96.88 103 ALA A CA 1
ATOM 824 C C . ALA A 1 103 ? -5.007 7.224 -6.781 1.00 96.88 103 ALA A C 1
ATOM 826 O O . ALA A 1 103 ? -5.702 7.838 -7.592 1.00 96.88 103 ALA A O 1
ATOM 827 N N . ASP A 1 104 ? -4.170 7.820 -5.937 1.00 95.38 104 ASP A N 1
ATOM 828 C CA . ASP A 1 104 ? -4.024 9.269 -5.799 1.00 95.38 104 ASP A CA 1
ATOM 829 C C .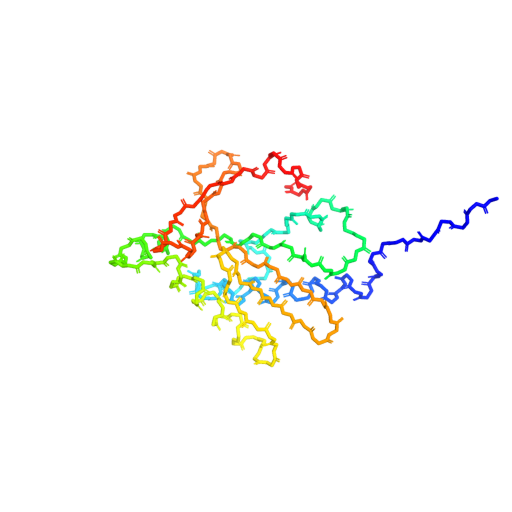 ASP A 1 104 ? -2.575 9.627 -5.440 1.00 95.38 104 ASP A C 1
ATOM 831 O O . ASP A 1 104 ? -2.093 9.280 -4.361 1.00 95.38 104 ASP A O 1
ATOM 835 N N . GLY A 1 105 ? -1.868 10.288 -6.362 1.00 96.19 105 GLY A N 1
ATOM 836 C CA . GLY A 1 105 ? -0.471 10.690 -6.193 1.00 96.19 105 GLY A CA 1
ATOM 837 C C . GLY A 1 105 ? 0.467 9.511 -5.925 1.00 96.19 105 GLY A C 1
ATOM 838 O O . GLY A 1 105 ? 0.951 8.874 -6.860 1.00 96.19 105 GLY A O 1
ATOM 839 N N . GLN A 1 106 ? 0.742 9.252 -4.646 1.00 96.94 106 GLN A N 1
ATOM 840 C CA . GLN A 1 106 ? 1.685 8.236 -4.166 1.00 96.94 106 GLN A CA 1
ATOM 841 C C . GLN A 1 106 ? 1.009 7.015 -3.524 1.00 96.94 106 GLN A C 1
ATOM 843 O O . GLN A 1 106 ? 1.681 6.035 -3.196 1.00 96.94 106 GLN A O 1
ATOM 848 N N . VAL A 1 107 ? -0.311 7.064 -3.325 1.00 97.69 107 VAL A N 1
ATOM 849 C CA . VAL A 1 107 ? -1.041 6.103 -2.489 1.00 97.69 107 VAL A CA 1
ATOM 850 C C . VAL A 1 107 ? -2.264 5.525 -3.182 1.00 97.69 107 VAL A C 1
ATOM 852 O O . VAL A 1 107 ? -2.833 6.103 -4.109 1.00 97.69 107 VAL A O 1
ATOM 855 N N . VAL A 1 108 ? -2.711 4.374 -2.689 1.00 98.38 108 VAL A N 1
ATOM 856 C CA . VAL A 1 108 ? -4.066 3.873 -2.909 1.00 98.38 108 VAL A CA 1
ATOM 857 C C . VAL A 1 108 ? -4.892 4.161 -1.662 1.00 98.38 108 VAL A C 1
ATOM 859 O O . VAL A 1 108 ? -4.645 3.599 -0.598 1.00 98.38 108 VAL A O 1
ATOM 862 N N . LYS A 1 109 ? -5.891 5.029 -1.801 1.00 97.44 109 LYS A N 1
ATOM 863 C CA . LYS A 1 109 ? -6.822 5.405 -0.737 1.00 97.44 109 LYS A CA 1
ATOM 864 C C . LYS A 1 109 ? -8.017 4.467 -0.729 1.00 97.44 109 LYS A C 1
ATOM 866 O O . LYS A 1 109 ? -8.605 4.207 -1.781 1.00 97.44 109 LYS A O 1
ATOM 871 N N . ILE A 1 110 ? -8.406 4.012 0.456 1.00 97.19 110 ILE A N 1
ATOM 872 C CA . ILE A 1 110 ? -9.607 3.208 0.693 1.00 97.19 110 ILE A CA 1
ATOM 873 C C . ILE A 1 110 ? -10.461 3.939 1.720 1.00 97.19 110 ILE A C 1
ATOM 875 O O . ILE A 1 110 ? -10.006 4.1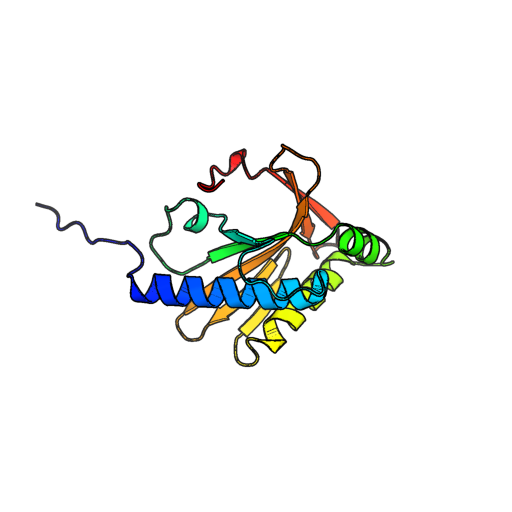98 2.832 1.00 97.19 110 ILE A O 1
ATOM 879 N N . ILE A 1 111 ? -11.705 4.244 1.364 1.00 95.38 111 ILE A N 1
ATOM 880 C CA . ILE A 1 111 ? -12.676 4.881 2.254 1.00 95.38 111 ILE A CA 1
ATOM 881 C C . ILE A 1 111 ? -13.808 3.885 2.501 1.00 95.38 111 ILE A C 1
ATOM 883 O O . ILE A 1 111 ? -14.535 3.506 1.575 1.00 95.38 111 ILE A O 1
ATOM 887 N N . PHE A 1 112 ? -13.938 3.456 3.754 1.00 94.06 112 PHE A N 1
ATOM 888 C CA . PHE A 1 112 ? -15.013 2.580 4.206 1.00 94.06 112 PHE A CA 1
ATOM 889 C C . PHE A 1 112 ? -16.256 3.389 4.593 1.00 94.06 112 PHE A C 1
ATOM 891 O O . PHE A 1 112 ? -16.178 4.567 4.937 1.00 94.06 112 PHE A O 1
ATOM 898 N N . THR A 1 113 ? -17.420 2.742 4.555 1.00 92.44 113 THR A N 1
ATOM 899 C CA . THR A 1 113 ? -18.717 3.372 4.856 1.00 92.44 113 THR A CA 1
ATOM 900 C C . THR A 1 113 ? -18.853 3.836 6.306 1.00 92.44 113 THR A C 1
ATOM 902 O O . THR A 1 113 ? -19.631 4.742 6.579 1.00 92.44 113 THR A O 1
ATOM 905 N N . ASP A 1 114 ? -18.071 3.266 7.225 1.00 90.00 114 ASP A N 1
ATOM 906 C CA . ASP A 1 114 ? -17.994 3.700 8.626 1.00 90.00 114 ASP A CA 1
ATOM 907 C C . ASP A 1 114 ? -17.032 4.879 8.858 1.00 90.00 114 ASP A C 1
ATOM 909 O O . ASP A 1 114 ? -16.752 5.236 9.999 1.00 90.00 114 ASP A O 1
ATOM 913 N N . GLY A 1 115 ? -16.505 5.475 7.785 1.00 89.19 115 GLY A N 1
ATOM 914 C CA . GLY A 1 115 ? -15.601 6.621 7.841 1.00 89.19 115 GLY A CA 1
ATOM 915 C C . GLY A 1 115 ? -14.129 6.269 8.062 1.00 89.19 115 GLY A C 1
ATOM 916 O O . GLY A 1 115 ? -13.293 7.170 7.998 1.00 89.19 115 GLY A O 1
ATOM 917 N N . THR A 1 116 ? -13.77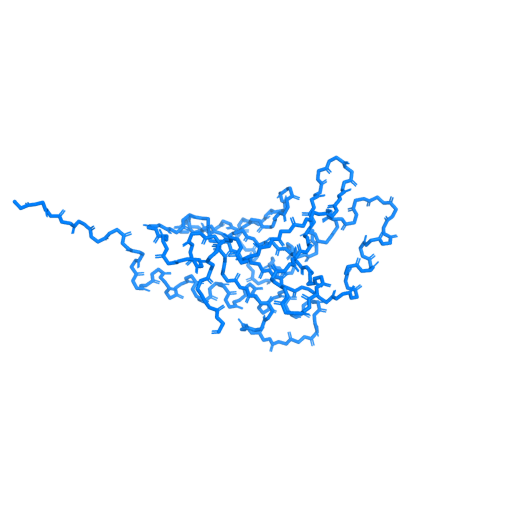8 4.995 8.272 1.00 91.88 116 THR A N 1
ATOM 918 C CA . THR A 1 116 ? -12.371 4.570 8.359 1.00 91.88 116 THR A CA 1
ATOM 919 C C . THR A 1 116 ? -11.677 4.768 7.016 1.00 91.88 116 THR A C 1
ATOM 921 O O . THR A 1 116 ? -12.205 4.362 5.974 1.00 91.88 116 THR A O 1
ATOM 924 N N . LYS A 1 117 ? -10.473 5.344 7.039 1.00 94.56 117 LYS A N 1
ATOM 925 C CA . LYS A 1 117 ? -9.665 5.574 5.838 1.00 94.56 117 LYS A CA 1
ATOM 926 C C . LYS A 1 117 ? -8.315 4.889 5.957 1.00 94.56 117 LYS A C 1
ATOM 928 O O . LYS A 1 117 ? -7.672 4.982 6.998 1.00 94.56 117 LYS A O 1
ATOM 933 N N . PHE A 1 118 ? -7.898 4.245 4.876 1.00 95.94 118 PHE A N 1
ATOM 934 C CA . PHE A 1 118 ? -6.555 3.698 4.730 1.00 95.94 118 PHE A CA 1
ATOM 935 C C . PHE A 1 118 ? -5.849 4.352 3.552 1.00 95.94 118 PHE A C 1
ATOM 937 O O . PHE A 1 118 ? -6.462 4.528 2.494 1.00 95.94 118 PHE A O 1
ATOM 944 N N . GLU A 1 119 ? -4.563 4.633 3.719 1.00 96.94 119 GLU A N 1
ATOM 945 C CA . GLU A 1 119 ? -3.668 5.028 2.636 1.00 96.94 119 GLU A CA 1
ATOM 946 C C . GLU A 1 119 ? -2.584 3.965 2.479 1.00 96.94 119 GLU A C 1
ATOM 948 O O . GLU A 1 119 ? -1.775 3.721 3.371 1.00 96.94 119 GLU A O 1
ATOM 953 N N . VAL A 1 120 ? -2.603 3.272 1.346 1.00 97.44 120 VAL A N 1
ATOM 954 C CA . VAL A 1 120 ? -1.676 2.183 1.050 1.00 97.44 120 VAL A CA 1
ATOM 955 C C . VAL A 1 120 ? -0.568 2.720 0.156 1.00 97.44 120 VAL A C 1
ATOM 957 O O . VAL A 1 120 ? -0.831 3.111 -0.981 1.00 97.44 120 VAL A O 1
ATOM 960 N N . VAL A 1 121 ? 0.667 2.707 0.651 1.00 97.19 121 VAL A N 1
ATOM 961 C CA . VAL A 1 121 ? 1.876 3.146 -0.056 1.00 97.19 121 VAL A CA 1
ATOM 962 C C . VAL A 1 121 ? 2.624 1.908 -0.574 1.00 97.19 121 VAL A C 1
ATOM 964 O O . VAL A 1 121 ? 3.288 1.220 0.212 1.00 97.19 121 VAL A O 1
ATOM 967 N N . PRO A 1 122 ? 2.583 1.591 -1.881 1.00 97.31 122 PRO A N 1
ATOM 968 C CA . PRO A 1 122 ? 3.442 0.555 -2.444 1.00 97.31 122 PRO A CA 1
ATOM 969 C C . PRO A 1 122 ? 4.905 0.970 -2.293 1.00 97.31 122 PRO A C 1
ATOM 971 O O . PRO A 1 122 ? 5.269 2.097 -2.613 1.00 97.31 122 PRO A O 1
ATOM 974 N N . SER A 1 123 ? 5.753 0.082 -1.797 1.00 95.94 123 SER A N 1
ATOM 975 C CA . SER A 1 123 ? 7.128 0.409 -1.436 1.00 95.94 123 SER A CA 1
ATOM 976 C C . SER A 1 123 ? 8.089 -0.716 -1.782 1.00 95.94 123 SER A C 1
ATOM 978 O O . SER A 1 123 ? 7.744 -1.894 -1.762 1.00 95.94 123 SER A O 1
ATOM 980 N N . PHE A 1 124 ? 9.330 -0.339 -2.051 1.00 94.00 124 PHE A N 1
ATOM 981 C CA . PHE A 1 124 ? 10.452 -1.220 -2.343 1.00 94.00 124 PHE A CA 1
ATOM 982 C C . PHE A 1 124 ? 11.576 -0.922 -1.372 1.00 94.00 124 PHE A C 1
ATOM 984 O O . PHE A 1 124 ? 11.843 0.236 -1.058 1.00 94.00 124 PHE A O 1
ATOM 991 N N . LYS A 1 125 ? 12.251 -1.955 -0.890 1.00 87.75 125 LYS A N 1
ATOM 992 C CA . LYS A 1 125 ? 13.324 -1.797 0.088 1.00 87.75 125 LYS A CA 1
ATOM 993 C C . LYS A 1 125 ? 14.640 -1.535 -0.635 1.00 87.75 125 LYS A C 1
ATOM 995 O O . LYS A 1 125 ? 15.018 -2.309 -1.503 1.00 87.75 125 LYS A O 1
ATOM 1000 N N . ASN A 1 126 ? 15.355 -0.474 -0.267 1.00 82.56 126 ASN A N 1
ATOM 1001 C CA . ASN A 1 126 ? 16.593 -0.104 -0.964 1.00 82.56 126 ASN A CA 1
ATOM 1002 C C . ASN A 1 126 ? 17.837 -0.840 -0.437 1.00 82.56 126 ASN A C 1
ATOM 1004 O O . ASN A 1 126 ? 18.704 -1.219 -1.222 1.00 82.56 126 ASN A O 1
ATOM 1008 N N . ARG A 1 127 ? 17.963 -1.039 0.886 1.00 69.44 127 ARG A N 1
ATOM 1009 C CA . ARG A 1 127 ? 19.103 -1.746 1.505 1.00 69.44 127 ARG A CA 1
ATOM 1010 C C . ARG A 1 127 ? 18.768 -2.217 2.924 1.00 69.44 127 ARG A C 1
ATOM 1012 O O . ARG A 1 127 ? 18.130 -1.492 3.675 1.00 69.44 127 ARG A O 1
ATOM 1019 N N . TRP A 1 128 ? 19.242 -3.394 3.339 1.00 55.72 128 TRP A N 1
ATOM 1020 C CA . TRP A 1 128 ? 19.239 -3.811 4.754 1.00 55.72 128 TRP A CA 1
ATOM 1021 C C . TRP A 1 128 ? 20.550 -3.396 5.445 1.00 55.72 128 TRP A C 1
ATOM 1023 O O . TRP A 1 128 ? 21.594 -3.496 4.802 1.00 55.72 128 TRP A O 1
ATOM 1033 N N . PRO A 1 129 ? 20.556 -2.941 6.717 1.00 59.22 129 PRO A N 1
ATOM 1034 C CA . PRO A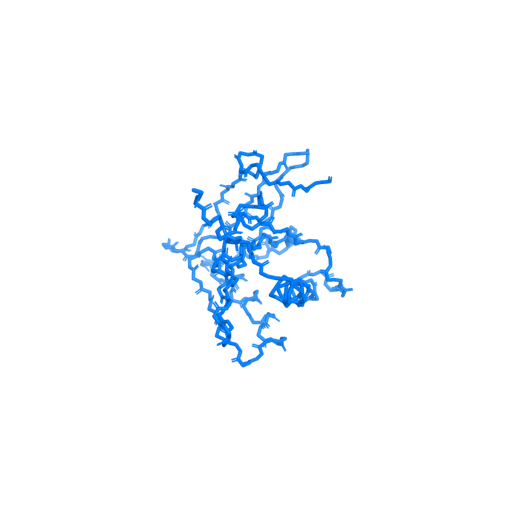 1 129 ? 19.450 -2.800 7.678 1.00 59.22 129 PRO A CA 1
ATOM 1035 C C . PRO A 1 129 ? 18.787 -1.409 7.697 1.00 59.22 129 PRO A C 1
ATOM 1037 O O . PRO A 1 129 ? 18.135 -1.034 8.676 1.00 59.22 129 PRO A O 1
ATOM 1040 N N . ALA A 1 130 ? 18.975 -0.597 6.656 1.00 64.12 130 ALA A N 1
ATOM 1041 C CA . ALA A 1 130 ? 18.356 0.719 6.594 1.00 64.12 130 ALA A CA 1
ATOM 1042 C C . ALA A 1 130 ? 16.833 0.589 6.396 1.00 64.12 130 ALA A C 1
ATOM 1044 O O . ALA A 1 130 ? 16.359 -0.249 5.630 1.00 64.12 130 ALA A O 1
ATOM 1045 N N . ARG A 1 131 ? 16.040 1.411 7.097 1.00 72.19 131 ARG A N 1
ATOM 1046 C CA . ARG A 1 131 ? 14.587 1.510 6.867 1.00 72.19 131 ARG A CA 1
ATOM 1047 C C . ARG A 1 131 ? 14.306 2.452 5.688 1.00 72.19 131 ARG A C 1
ATOM 1049 O O . ARG A 1 131 ? 13.439 3.315 5.790 1.00 72.19 131 ARG A O 1
ATOM 1056 N N . ASP A 1 132 ? 15.080 2.298 4.618 1.00 85.81 132 ASP A N 1
ATOM 1057 C CA . ASP A 1 132 ? 15.029 3.144 3.433 1.00 85.81 132 ASP A CA 1
ATOM 1058 C C . ASP A 1 132 ? 14.166 2.475 2.373 1.00 85.81 132 ASP A C 1
ATOM 1060 O O . ASP A 1 132 ? 14.458 1.361 1.914 1.00 85.81 132 ASP A O 1
ATOM 1064 N N . PHE A 1 133 ? 13.114 3.177 1.975 1.00 90.88 133 PHE A N 1
ATOM 1065 C CA . PHE A 1 133 ? 12.131 2.690 1.025 1.00 90.88 133 PHE A CA 1
ATOM 1066 C C . PHE A 1 133 ? 12.035 3.623 -0.167 1.00 90.88 133 PHE A C 1
ATOM 1068 O O . PHE A 1 133 ? 12.134 4.839 -0.023 1.00 90.88 133 PHE A O 1
ATOM 1075 N N . THR A 1 134 ? 11.805 3.040 -1.334 1.00 94.19 134 THR A N 1
ATOM 1076 C CA . THR A 1 134 ? 11.415 3.748 -2.547 1.00 94.19 134 THR A CA 1
ATOM 1077 C C . THR A 1 134 ? 9.949 3.477 -2.845 1.00 94.19 134 THR A C 1
ATOM 1079 O O . THR A 1 134 ? 9.514 2.334 -2.750 1.00 94.19 134 THR A O 1
ATOM 1082 N N . TYR A 1 135 ? 9.195 4.503 -3.225 1.00 96.06 135 TYR A N 1
ATOM 1083 C CA . TYR A 1 135 ? 7.754 4.426 -3.469 1.00 96.06 135 TYR A CA 1
ATOM 1084 C C . TYR A 1 135 ? 7.363 5.244 -4.714 1.00 96.06 135 TYR A C 1
ATOM 1086 O O . TYR A 1 135 ? 8.131 6.117 -5.138 1.00 96.06 135 TYR A O 1
ATOM 1094 N N . PRO A 1 136 ? 6.231 4.930 -5.368 1.00 97.38 136 PRO A N 1
ATOM 1095 C CA . PRO A 1 136 ? 5.809 5.611 -6.585 1.00 97.38 136 PRO A CA 1
ATOM 1096 C C . PRO A 1 136 ? 5.241 7.006 -6.292 1.00 97.38 136 PRO A C 1
ATOM 1098 O O . PRO A 1 136 ? 4.542 7.204 -5.306 1.00 97.38 136 PRO A O 1
ATOM 1101 N N . ASP A 1 137 ? 5.469 7.947 -7.203 1.00 97.69 137 ASP A N 1
ATOM 1102 C CA . ASP A 1 137 ? 4.709 9.189 -7.360 1.00 97.69 137 ASP A CA 1
ATOM 1103 C C . ASP A 1 137 ? 4.214 9.248 -8.803 1.00 97.69 137 ASP A C 1
ATOM 1105 O O . ASP A 1 137 ? 5.025 9.315 -9.722 1.00 97.69 137 ASP A O 1
ATOM 1109 N N . ALA A 1 138 ? 2.898 9.176 -9.013 1.00 97.12 138 ALA A N 1
ATOM 1110 C CA . ALA A 1 138 ? 2.286 9.170 -10.344 1.00 97.12 138 ALA A CA 1
ATOM 1111 C C . ALA A 1 138 ? 2.180 10.564 -10.986 1.00 97.12 138 ALA A C 1
ATOM 1113 O O . ALA A 1 138 ? 1.774 10.677 -12.147 1.00 97.12 138 ALA A O 1
ATOM 1114 N N . ASN A 1 139 ? 2.512 11.626 -10.250 1.00 95.50 139 ASN A N 1
ATOM 1115 C CA . ASN A 1 139 ? 2.416 12.995 -10.742 1.00 95.50 139 ASN A CA 1
ATOM 1116 C C . ASN A 1 139 ? 3.522 13.327 -11.754 1.00 95.50 139 ASN A C 1
ATOM 1118 O O . ASN A 1 139 ? 4.599 12.734 -11.743 1.00 95.50 139 ASN A O 1
ATOM 1122 N N . MET A 1 140 ? 3.259 14.315 -12.620 1.00 93.56 140 MET A N 1
ATOM 1123 C CA . MET A 1 140 ? 4.230 14.867 -13.583 1.00 93.56 140 MET A CA 1
ATOM 1124 C C . MET A 1 140 ? 4.943 13.810 -14.449 1.00 93.56 140 MET A C 1
ATOM 1126 O O . MET A 1 140 ? 6.145 13.887 -14.673 1.00 93.56 140 MET A O 1
ATOM 1130 N N . GLY A 1 141 ? 4.202 12.809 -14.932 1.00 92.56 141 GLY A N 1
ATOM 1131 C CA . GLY A 1 141 ? 4.748 11.748 -15.790 1.00 92.56 141 GLY A CA 1
ATOM 1132 C C . GLY A 1 141 ? 5.319 10.540 -15.041 1.00 92.56 141 GLY A C 1
ATOM 1133 O O . GLY A 1 141 ? 5.638 9.541 -15.685 1.00 92.56 141 GLY A O 1
ATOM 1134 N N . GLY A 1 142 ? 5.349 10.581 -13.708 1.00 95.94 142 GLY A N 1
ATOM 1135 C CA . GLY A 1 142 ? 5.758 9.464 -12.866 1.00 95.94 142 GLY A CA 1
ATOM 1136 C C . GLY A 1 142 ? 7.222 9.537 -12.433 1.00 95.94 142 GLY A C 1
ATOM 1137 O O . GLY A 1 142 ? 8.105 9.870 -13.222 1.00 95.94 142 GLY A O 1
ATOM 1138 N N . ARG A 1 143 ? 7.496 9.216 -11.166 1.00 96.06 143 ARG A N 1
ATOM 1139 C CA . ARG A 1 143 ? 8.859 9.083 -10.622 1.00 96.06 143 ARG A CA 1
ATOM 1140 C C . ARG A 1 143 ? 8.895 8.256 -9.348 1.00 96.06 143 ARG A C 1
ATOM 1142 O O . ARG A 1 143 ? 7.910 8.146 -8.626 1.00 96.06 143 ARG A O 1
ATOM 1149 N N . TRP A 1 144 ? 10.064 7.717 -9.041 1.00 95.00 144 TRP A N 1
ATOM 1150 C CA . TRP A 1 144 ? 10.326 7.041 -7.777 1.00 95.00 144 TRP A CA 1
ATOM 1151 C C . TRP A 1 144 ? 10.834 8.038 -6.732 1.00 95.00 144 TRP A C 1
ATOM 1153 O O . TRP A 1 144 ? 11.832 8.721 -6.962 1.00 95.00 144 TRP A O 1
ATOM 1163 N N . LEU A 1 145 ? 10.166 8.109 -5.584 1.00 94.19 145 LEU A N 1
ATOM 1164 C CA . LEU A 1 145 ? 10.597 8.883 -4.419 1.00 94.19 145 LEU A CA 1
ATOM 1165 C C . LEU A 1 145 ? 11.214 7.959 -3.366 1.00 94.19 145 LEU A C 1
ATOM 1167 O O . LEU A 1 145 ? 11.051 6.742 -3.437 1.00 94.19 145 LEU A O 1
ATOM 1171 N N . SER A 1 146 ? 11.910 8.531 -2.383 1.00 90.62 146 SER A N 1
ATOM 1172 C CA . SER A 1 146 ? 12.544 7.781 -1.293 1.00 90.62 146 SER A CA 1
ATOM 1173 C C . SER A 1 146 ? 12.172 8.350 0.075 1.00 90.62 146 SER A C 1
ATOM 1175 O O . SER A 1 146 ? 12.000 9.557 0.222 1.00 90.62 146 SER A O 1
ATOM 1177 N N . THR A 1 147 ? 12.050 7.483 1.080 1.00 85.81 147 THR A N 1
ATOM 1178 C CA . THR A 1 147 ? 11.801 7.846 2.486 1.00 85.81 147 THR A CA 1
ATOM 1179 C C . THR A 1 147 ? 12.584 6.938 3.434 1.00 85.81 147 THR A C 1
ATOM 1181 O O . THR A 1 147 ? 12.991 5.838 3.052 1.00 85.81 147 THR A O 1
ATOM 1184 N N . ASN A 1 148 ? 12.782 7.386 4.675 1.00 82.00 148 ASN A N 1
ATOM 1185 C CA . ASN A 1 148 ? 13.438 6.629 5.736 1.00 82.00 148 ASN A CA 1
ATOM 1186 C C . ASN A 1 148 ? 12.544 6.553 6.985 1.00 82.00 148 ASN A C 1
ATOM 1188 O O . ASN A 1 148 ? 12.389 7.537 7.709 1.00 82.00 148 ASN A O 1
ATOM 1192 N N . LEU A 1 149 ? 12.019 5.364 7.309 1.00 71.75 149 LEU A N 1
ATOM 1193 C CA . LEU A 1 149 ? 11.121 5.203 8.464 1.00 71.75 149 LEU A CA 1
ATOM 1194 C C . LEU A 1 149 ? 11.823 5.317 9.831 1.00 71.75 149 LEU A C 1
ATOM 1196 O O . LEU A 1 149 ? 11.133 5.447 10.842 1.00 71.75 149 LEU A O 1
ATOM 1200 N N . LYS A 1 150 ? 13.165 5.263 9.926 1.00 62.44 150 LYS A N 1
ATOM 1201 C CA . LYS A 1 150 ? 13.849 5.556 11.206 1.00 62.44 150 LYS A CA 1
ATOM 1202 C C . LYS A 1 150 ? 13.638 7.015 11.608 1.00 62.44 150 LYS A C 1
ATOM 1204 O O . LYS A 1 150 ? 13.482 7.284 12.798 1.00 62.44 150 LYS A O 1
ATOM 1209 N N . ALA A 1 151 ? 13.594 7.929 10.637 1.00 57.69 151 ALA A N 1
ATOM 1210 C CA . ALA A 1 151 ? 13.275 9.332 10.894 1.00 57.69 151 ALA A CA 1
ATOM 1211 C C . ALA A 1 151 ? 11.841 9.492 11.429 1.00 57.69 151 ALA A C 1
ATOM 1213 O O . ALA A 1 151 ? 11.588 10.348 12.272 1.00 57.69 151 ALA A O 1
ATOM 1214 N N . GLU A 1 152 ? 10.927 8.607 11.022 1.00 54.72 152 GLU A N 1
ATOM 1215 C CA . GLU A 1 152 ? 9.518 8.650 11.422 1.00 54.72 152 GLU A CA 1
ATOM 1216 C C . GLU A 1 152 ? 9.182 7.943 12.748 1.00 54.72 152 GLU A C 1
ATOM 1218 O O . GLU A 1 152 ? 8.010 7.894 13.108 1.00 54.72 152 GLU A O 1
ATOM 1223 N N . ARG A 1 153 ? 10.159 7.402 13.497 1.00 52.88 153 ARG A N 1
ATOM 1224 C CA . ARG A 1 153 ? 9.971 6.750 14.820 1.00 52.88 153 ARG A CA 1
ATOM 1225 C C . ARG A 1 153 ? 8.733 5.835 14.926 1.00 52.88 153 ARG A C 1
ATOM 1227 O O . ARG A 1 153 ? 7.938 5.974 15.849 1.00 52.88 153 ARG A O 1
ATOM 1234 N N . CYS A 1 154 ? 8.554 4.892 14.003 1.00 48.34 154 CYS A N 1
ATOM 1235 C CA . CYS A 1 154 ? 7.503 3.870 14.126 1.00 48.34 154 CYS A CA 1
ATOM 1236 C C . CYS A 1 154 ? 7.927 2.775 15.122 1.00 48.34 154 CYS A C 1
ATOM 1238 O O . CYS A 1 154 ? 9.021 2.217 14.984 1.00 48.34 154 CYS A O 1
ATOM 1240 N N . ASN A 1 155 ? 7.074 2.447 16.098 1.00 39.44 155 ASN A N 1
ATOM 1241 C CA . ASN A 1 155 ? 7.323 1.354 17.041 1.00 39.44 155 ASN A CA 1
ATOM 1242 C C . ASN A 1 155 ? 6.934 0.023 16.387 1.00 39.44 155 ASN A C 1
ATOM 1244 O O . ASN A 1 155 ? 5.820 -0.127 15.899 1.00 39.44 155 ASN A O 1
ATOM 1248 N N . GLY A 1 156 ? 7.861 -0.934 16.364 1.00 43.66 156 GLY A N 1
ATOM 1249 C CA . GLY A 1 156 ? 7.652 -2.245 15.752 1.00 43.66 156 GLY A CA 1
ATOM 1250 C C . GLY A 1 156 ? 8.869 -2.693 14.951 1.00 43.66 156 GLY A C 1
ATOM 1251 O O . GLY A 1 156 ? 9.056 -2.288 13.799 1.00 43.66 156 GLY A O 1
ATOM 1252 N N . PHE A 1 157 ? 9.708 -3.483 15.610 1.00 40.25 157 PHE A N 1
ATOM 1253 C CA . PHE A 1 157 ? 10.533 -4.554 15.060 1.00 40.25 157 PHE A CA 1
ATOM 1254 C C . PHE A 1 157 ? 10.571 -5.659 16.105 1.00 40.25 157 PHE A C 1
ATOM 1256 O O . PHE A 1 157 ? 10.747 -5.297 17.290 1.00 40.25 157 PHE A O 1
#

Organism: Bifidobacterium longum subsp. infantis (NCBI:txid1682)